Protein AF-A0A242K8Q7-F1 (afdb_monomer_lite)

Sequence (63 aa):
MLTAAQNHLVREAIREKAHNLGQIIQHESAKPLGDQNLKQLDSLTAEWHEYNKIYDELVRVGC

Organism: NCBI:txid1834193

Structure (mmCIF, N/CA/C/O backbone):
data_AF-A0A242K8Q7-F1
#
_entry.id   AF-A0A242K8Q7-F1
#
loop_
_atom_site.group_PDB
_atom_site.id
_atom_site.type_symbol
_atom_site.label_atom_id
_atom_site.label_alt_id
_atom_site.label_comp_id
_atom_site.label_asym_id
_atom_site.label_entity_id
_atom_site.label_seq_id
_atom_site.pdbx_PDB_ins_code
_atom_site.Cartn_x
_atom_site.Cartn_y
_atom_site.Cartn_z
_atom_site.occupancy
_atom_site.B_iso_or_equiv
_atom_site.auth_seq_id
_atom_site.auth_comp_id
_atom_site.auth_asym_id
_atom_site.auth_atom_id
_atom_site.pdbx_PDB_model_num
ATOM 1 N N . MET A 1 1 ? 13.628 9.083 -19.734 1.00 78.06 1 MET A N 1
ATOM 2 C CA . MET A 1 1 ? 13.550 7.639 -19.427 1.00 78.06 1 MET A CA 1
ATOM 3 C C . MET A 1 1 ? 14.415 7.367 -18.214 1.00 78.06 1 MET A C 1
ATOM 5 O O . MET A 1 1 ? 15.490 7.951 -18.135 1.00 78.06 1 MET A O 1
ATOM 9 N N . LEU A 1 2 ? 13.939 6.540 -17.286 1.00 82.56 2 LEU A N 1
ATOM 10 C CA . LEU A 1 2 ? 14.741 6.050 -16.166 1.00 82.56 2 LEU A CA 1
ATOM 11 C C . LEU A 1 2 ? 15.691 4.944 -16.648 1.00 82.56 2 LEU A C 1
ATOM 13 O O . LEU A 1 2 ? 15.390 4.238 -17.612 1.00 82.56 2 LEU A O 1
ATOM 17 N N . THR A 1 3 ? 16.839 4.793 -15.992 1.00 89.00 3 THR A N 1
ATOM 18 C CA . THR A 1 3 ? 17.720 3.632 -16.185 1.00 89.00 3 THR A CA 1
ATOM 19 C C . THR A 1 3 ? 17.131 2.402 -15.500 1.00 89.00 3 THR A C 1
ATOM 21 O O . THR A 1 3 ? 16.335 2.539 -14.576 1.00 89.00 3 THR A O 1
ATOM 24 N N . ALA A 1 4 ? 17.570 1.197 -15.878 1.00 88.06 4 ALA A N 1
ATOM 25 C CA . ALA A 1 4 ? 17.120 -0.046 -15.240 1.00 88.06 4 ALA A CA 1
ATOM 26 C C . ALA A 1 4 ? 17.291 -0.039 -13.705 1.00 88.06 4 ALA A C 1
ATOM 28 O O . ALA A 1 4 ? 16.417 -0.512 -12.985 1.00 88.06 4 ALA A O 1
ATOM 29 N N . ALA A 1 5 ? 18.379 0.553 -13.199 1.00 90.88 5 ALA A N 1
ATOM 30 C CA . ALA A 1 5 ? 18.613 0.692 -11.763 1.00 90.88 5 ALA A CA 1
ATOM 31 C C . ALA A 1 5 ? 17.618 1.658 -11.098 1.00 90.88 5 ALA A C 1
ATOM 33 O O . ALA A 1 5 ? 17.078 1.352 -10.040 1.00 90.88 5 ALA A O 1
ATOM 34 N N . GLN A 1 6 ? 17.334 2.804 -11.726 1.00 90.38 6 GLN A N 1
ATOM 35 C CA . GLN A 1 6 ? 16.337 3.755 -11.219 1.00 90.38 6 GLN A CA 1
ATOM 36 C C . GLN A 1 6 ? 14.932 3.144 -11.215 1.00 90.38 6 GLN A C 1
ATOM 38 O O . GLN A 1 6 ? 14.186 3.296 -10.256 1.00 90.38 6 GLN A O 1
ATOM 43 N N . ASN A 1 7 ? 14.608 2.405 -12.267 1.00 89.81 7 ASN A N 1
ATOM 44 C CA . ASN A 1 7 ? 13.374 1.649 -12.424 1.00 89.81 7 ASN A CA 1
ATOM 45 C C . ASN A 1 7 ? 13.188 0.590 -11.321 1.00 89.81 7 ASN A C 1
ATOM 47 O O . ASN A 1 7 ? 12.129 0.501 -10.701 1.00 89.81 7 ASN A O 1
ATOM 51 N N . HIS A 1 8 ? 14.247 -0.159 -11.007 1.00 91.12 8 HIS A N 1
ATOM 52 C CA . HIS A 1 8 ? 14.249 -1.100 -9.888 1.00 91.12 8 HIS A CA 1
ATOM 53 C C . HIS A 1 8 ? 14.032 -0.400 -8.536 1.00 91.12 8 HIS A C 1
ATOM 55 O O . HIS A 1 8 ? 13.193 -0.839 -7.755 1.00 91.12 8 HIS A O 1
ATOM 61 N N . LEU A 1 9 ? 14.722 0.718 -8.284 1.00 93.19 9 LEU A N 1
ATOM 62 C CA . LEU A 1 9 ? 14.555 1.493 -7.048 1.00 93.19 9 LEU A CA 1
ATOM 63 C C . LEU A 1 9 ? 13.128 2.028 -6.886 1.00 93.19 9 LEU A C 1
ATOM 65 O O . LEU A 1 9 ? 12.579 1.980 -5.790 1.00 93.19 9 LEU A O 1
ATOM 69 N N . VAL A 1 10 ? 12.513 2.508 -7.970 1.00 92.25 10 VAL A N 1
ATOM 70 C CA . VAL A 1 10 ? 11.120 2.977 -7.957 1.00 92.25 10 VAL A CA 1
ATOM 71 C C . VAL A 1 10 ? 10.165 1.832 -7.615 1.00 92.25 10 VAL A C 1
ATOM 73 O O . VAL A 1 10 ? 9.297 2.005 -6.759 1.00 92.25 10 VAL A O 1
ATOM 76 N N . ARG A 1 11 ? 10.347 0.652 -8.224 1.00 92.88 11 ARG A N 1
ATOM 77 C CA . ARG A 1 11 ?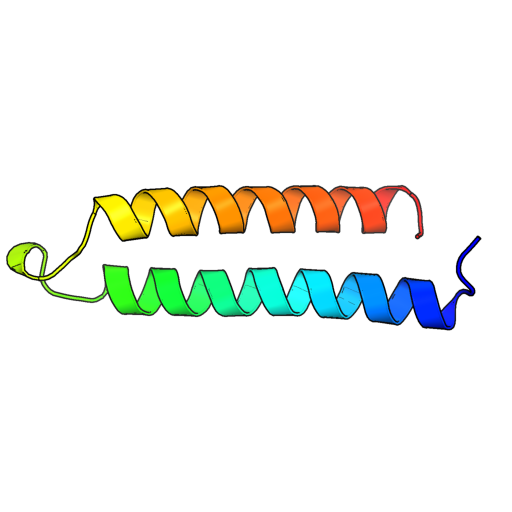 9.546 -0.539 -7.902 1.00 92.88 11 ARG A CA 1
ATOM 78 C C . ARG A 1 11 ? 9.667 -0.942 -6.439 1.00 92.88 11 ARG A C 1
ATOM 80 O O . ARG A 1 11 ? 8.644 -1.167 -5.797 1.00 92.88 11 ARG A O 1
ATOM 87 N N . GLU A 1 12 ? 10.885 -1.016 -5.910 1.00 95.00 12 GLU A N 1
ATOM 88 C CA . GLU A 1 12 ? 11.095 -1.392 -4.509 1.00 95.00 12 GLU A CA 1
ATOM 89 C C . GLU A 1 12 ? 10.530 -0.340 -3.547 1.00 95.00 12 GLU A C 1
ATOM 91 O O . GLU A 1 12 ? 9.857 -0.708 -2.592 1.00 95.00 12 GLU A O 1
ATOM 96 N N . ALA A 1 13 ? 10.679 0.956 -3.836 1.00 95.81 13 ALA A N 1
ATOM 97 C CA . ALA A 1 13 ? 10.101 2.016 -3.007 1.00 95.81 13 ALA A CA 1
ATOM 98 C C . ALA A 1 13 ? 8.562 1.948 -2.951 1.00 95.81 13 ALA A C 1
ATOM 100 O O . ALA A 1 13 ? 7.960 2.107 -1.888 1.00 95.81 13 ALA A O 1
ATOM 101 N N . ILE A 1 14 ? 7.910 1.681 -4.086 1.00 95.69 14 ILE A N 1
ATOM 102 C CA . ILE A 1 14 ? 6.448 1.531 -4.164 1.00 95.69 14 ILE A CA 1
ATOM 103 C C . ILE A 1 14 ? 5.991 0.276 -3.418 1.00 95.69 14 ILE A C 1
ATOM 105 O O . ILE A 1 14 ? 5.020 0.328 -2.661 1.00 95.69 14 ILE A O 1
ATOM 109 N N . ARG A 1 15 ? 6.722 -0.833 -3.573 1.00 95.69 15 ARG A N 1
ATOM 110 C CA . ARG A 1 15 ? 6.475 -2.075 -2.835 1.00 95.69 15 ARG A CA 1
ATOM 111 C C . ARG A 1 15 ? 6.608 -1.875 -1.328 1.00 95.69 15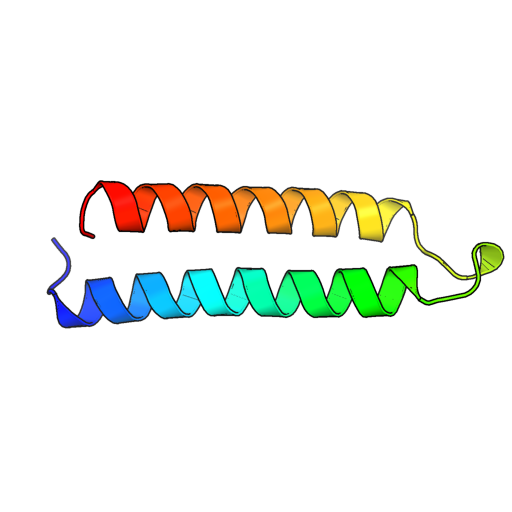 ARG A C 1
ATOM 113 O O . ARG A 1 15 ? 5.750 -2.325 -0.573 1.00 95.69 15 ARG A O 1
ATOM 120 N N . GLU A 1 16 ? 7.664 -1.199 -0.890 1.00 97.44 16 GLU A N 1
ATOM 121 C CA . GLU A 1 16 ? 7.924 -0.908 0.519 1.00 97.44 16 GLU A CA 1
ATOM 122 C C . GLU A 1 16 ? 6.828 -0.015 1.107 1.00 97.44 16 GLU A C 1
ATOM 124 O O . GLU A 1 16 ? 6.303 -0.298 2.183 1.00 97.44 16 GLU A O 1
ATOM 129 N N . LYS A 1 17 ? 6.397 1.016 0.373 1.00 96.94 17 LYS A N 1
ATOM 130 C CA . LYS A 1 17 ? 5.279 1.873 0.782 1.00 96.94 17 LYS A CA 1
ATOM 131 C C . LYS A 1 17 ? 3.980 1.077 0.948 1.00 96.94 17 LYS A C 1
ATOM 133 O O . LYS A 1 17 ? 3.317 1.232 1.975 1.00 96.94 17 LYS A O 1
ATOM 138 N N . ALA A 1 18 ? 3.636 0.204 -0.003 1.00 96.88 18 ALA A N 1
ATOM 139 C CA . ALA A 1 18 ? 2.478 -0.686 0.119 1.00 96.88 18 ALA A CA 1
ATOM 140 C C . ALA A 1 18 ? 2.618 -1.635 1.324 1.00 96.88 18 ALA A C 1
ATOM 142 O O . ALA A 1 18 ? 1.668 -1.833 2.079 1.00 96.88 18 ALA A O 1
ATOM 143 N N . HIS A 1 19 ? 3.808 -2.187 1.558 1.00 97.38 19 HIS A N 1
ATOM 144 C CA . HIS A 1 19 ? 4.060 -3.043 2.714 1.00 97.38 19 HIS A CA 1
ATOM 145 C C . HIS A 1 19 ? 3.855 -2.299 4.044 1.00 97.38 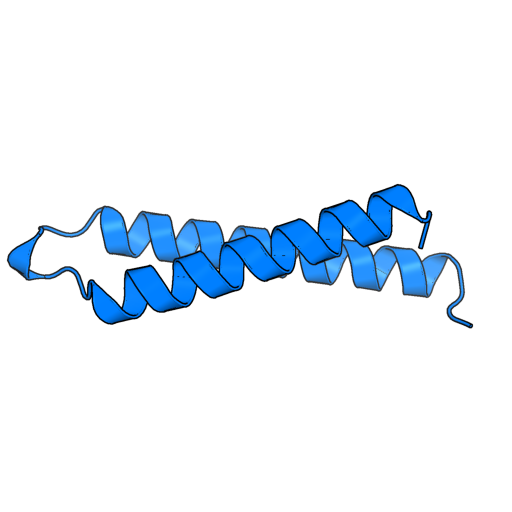19 HIS A C 1
ATOM 147 O O . HIS A 1 19 ? 3.120 -2.777 4.908 1.00 97.38 19 HIS A O 1
ATOM 153 N N . ASN A 1 20 ? 4.430 -1.102 4.179 1.00 97.50 20 ASN A N 1
ATOM 154 C CA . ASN A 1 20 ? 4.318 -0.270 5.377 1.00 97.50 20 ASN A CA 1
ATOM 155 C C . ASN A 1 20 ? 2.865 0.133 5.656 1.00 97.50 20 ASN A C 1
ATOM 157 O O . ASN A 1 20 ? 2.408 0.045 6.794 1.00 97.50 20 ASN A O 1
ATOM 161 N N . LEU A 1 21 ? 2.108 0.514 4.622 1.00 97.38 21 LEU A N 1
ATOM 162 C CA . LEU A 1 21 ? 0.674 0.787 4.756 1.00 97.38 21 LEU A CA 1
ATOM 163 C C . LEU A 1 21 ? -0.091 -0.447 5.255 1.00 97.38 21 LEU A C 1
ATOM 165 O O . LEU A 1 21 ? -0.903 -0.324 6.169 1.00 97.38 21 LEU A O 1
ATOM 169 N N . GLY A 1 22 ? 0.216 -1.637 4.730 1.00 97.19 22 GLY A N 1
ATOM 170 C CA . GLY A 1 22 ? -0.380 -2.893 5.191 1.00 97.19 22 GLY A CA 1
ATOM 171 C C . GLY A 1 22 ? -0.115 -3.171 6.675 1.00 97.19 22 GLY A C 1
ATOM 172 O O . GLY A 1 22 ? -1.031 -3.556 7.400 1.00 97.19 22 GLY A O 1
ATOM 173 N N . GLN A 1 23 ? 1.106 -2.910 7.153 1.00 97.62 23 GLN A N 1
ATOM 174 C CA . GLN A 1 23 ? 1.445 -3.046 8.575 1.00 97.62 23 GLN A CA 1
ATOM 175 C C . GLN A 1 23 ? 0.671 -2.057 9.456 1.00 97.62 23 GLN A C 1
ATOM 177 O O . GLN A 1 23 ? 0.188 -2.435 10.523 1.00 97.62 23 GLN A O 1
ATOM 182 N N . ILE A 1 24 ? 0.520 -0.803 9.015 1.00 96.06 24 ILE A N 1
ATOM 183 C CA . ILE A 1 24 ? -0.242 0.214 9.754 1.00 96.06 24 ILE A CA 1
ATOM 184 C C . ILE A 1 24 ? -1.721 -0.179 9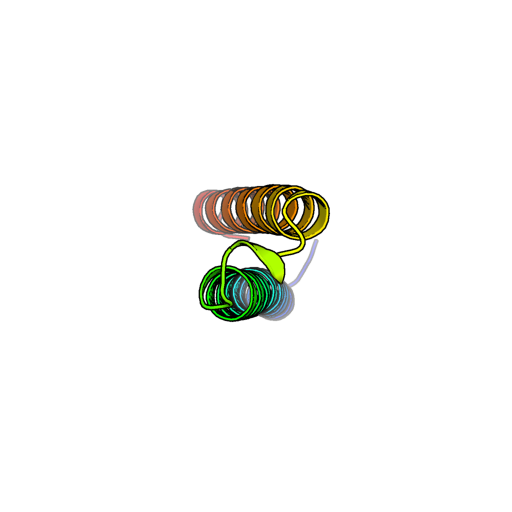.826 1.00 96.06 24 ILE A C 1
ATOM 186 O O . ILE A 1 24 ? -2.306 -0.121 10.906 1.00 96.06 24 ILE A O 1
ATOM 190 N N . ILE A 1 25 ? -2.310 -0.620 8.708 1.00 96.62 25 ILE A N 1
ATOM 191 C CA . ILE A 1 25 ? -3.694 -1.112 8.666 1.00 96.62 25 ILE A CA 1
ATOM 192 C C . ILE A 1 25 ? -3.858 -2.274 9.642 1.00 96.62 25 ILE A C 1
ATOM 194 O O . ILE A 1 25 ? -4.748 -2.237 10.482 1.00 96.62 25 ILE A O 1
ATOM 198 N N . GLN A 1 26 ? -2.966 -3.269 9.598 1.00 95.81 26 GLN A N 1
ATOM 199 C CA . GLN A 1 26 ? -3.021 -4.415 10.504 1.00 95.81 26 GLN A CA 1
ATOM 200 C C . GLN A 1 26 ? -2.935 -3.991 11.975 1.00 95.81 26 GLN A C 1
ATOM 202 O O . GLN A 1 26 ? -3.693 -4.495 12.803 1.00 95.81 26 GLN A O 1
ATOM 207 N N . HIS A 1 27 ? -2.028 -3.069 12.305 1.00 94.81 27 HIS A N 1
ATOM 208 C CA . HIS A 1 27 ? -1.871 -2.560 13.664 1.00 94.81 27 HIS A CA 1
ATOM 209 C C . HIS A 1 27 ? -3.124 -1.819 14.147 1.00 94.81 27 HIS A C 1
ATOM 211 O O . HIS A 1 27 ? -3.574 -2.037 15.270 1.00 94.81 27 HIS A O 1
ATOM 217 N N . GLU A 1 28 ? -3.709 -0.970 13.303 1.00 92.94 28 GLU A N 1
ATOM 218 C CA . GLU A 1 28 ? -4.924 -0.222 13.627 1.00 92.94 28 GLU A CA 1
ATOM 219 C C . GLU A 1 28 ? -6.144 -1.151 13.735 1.00 92.94 28 GLU A C 1
ATOM 221 O O . GLU A 1 28 ? -6.898 -1.059 14.698 1.00 92.94 28 GLU A O 1
ATOM 226 N N . SER A 1 29 ? -6.303 -2.114 12.821 1.00 91.75 29 SER A N 1
ATOM 227 C CA . SER A 1 29 ? -7.383 -3.111 12.853 1.00 91.75 29 SER A CA 1
ATOM 228 C C . SER A 1 29 ? -7.276 -4.099 14.018 1.00 91.75 29 SER A C 1
ATOM 230 O O . SER A 1 29 ? -8.275 -4.711 14.390 1.00 91.75 29 SER A O 1
ATOM 232 N N . ALA A 1 30 ? -6.087 -4.271 14.602 1.00 94.81 30 ALA A N 1
ATOM 233 C CA . ALA A 1 30 ? -5.888 -5.109 15.782 1.00 94.81 30 ALA A CA 1
ATOM 234 C C . ALA A 1 30 ? -6.351 -4.436 17.088 1.00 94.81 30 ALA A C 1
ATOM 236 O O . ALA A 1 30 ? -6.453 -5.108 18.117 1.00 94.81 30 ALA A O 1
ATOM 237 N N . LYS A 1 31 ? -6.629 -3.126 17.072 1.00 94.00 31 LYS A N 1
ATOM 238 C CA . LYS A 1 31 ? -7.164 -2.413 18.238 1.00 94.00 31 LYS A CA 1
ATOM 239 C C . LYS A 1 31 ? -8.605 -2.848 18.537 1.00 94.00 31 LYS A C 1
ATOM 241 O O . LYS A 1 31 ? -9.323 -3.260 17.621 1.00 94.00 31 LYS A O 1
ATOM 246 N N . PRO A 1 32 ? -9.075 -2.728 19.791 1.00 95.00 32 PRO A N 1
ATOM 247 C CA . PRO A 1 32 ? -10.490 -2.892 20.116 1.00 95.00 32 PRO A CA 1
ATOM 248 C C . PRO A 1 32 ? -11.369 -1.969 19.261 1.00 95.00 32 PRO A C 1
ATOM 250 O O . PRO A 1 32 ? -10.992 -0.830 19.015 1.00 95.00 32 PRO A O 1
ATOM 253 N N . LEU A 1 33 ? -12.561 -2.423 18.853 1.00 88.69 33 LEU A N 1
ATOM 254 C CA . LEU A 1 33 ? -13.450 -1.671 17.944 1.00 88.69 33 LEU A CA 1
ATOM 255 C C . LEU A 1 33 ? -13.741 -0.230 18.400 1.00 88.69 33 LEU A C 1
ATOM 257 O O . LEU A 1 33 ? -13.873 0.652 17.561 1.00 88.69 33 LEU A O 1
ATOM 261 N N . GLY A 1 34 ? -13.832 0.012 19.713 1.00 92.62 34 GLY A N 1
ATOM 262 C CA . GLY A 1 34 ? -14.062 1.351 20.270 1.00 92.62 34 GLY A CA 1
ATOM 263 C C . GLY A 1 34 ? -12.880 2.315 20.112 1.00 92.62 34 GLY A C 1
ATOM 264 O O . GLY A 1 34 ? -13.085 3.524 20.130 1.00 92.62 34 GLY A O 1
ATOM 265 N N . ASP A 1 35 ? -11.676 1.779 19.910 1.00 93.19 35 ASP A N 1
ATOM 266 C CA . ASP A 1 35 ? -10.426 2.531 19.773 1.00 93.19 35 ASP A CA 1
ATOM 267 C C . ASP A 1 35 ? -9.946 2.605 18.315 1.00 93.19 35 ASP A C 1
ATOM 269 O O . ASP A 1 35 ? -8.960 3.285 18.020 1.00 93.19 35 ASP A O 1
ATOM 273 N N . GLN A 1 36 ? -10.617 1.894 17.400 1.00 91.69 36 GLN A N 1
ATOM 274 C CA . GLN A 1 36 ? -10.295 1.918 15.978 1.00 91.69 36 GLN A CA 1
ATOM 275 C C . GLN A 1 36 ? -10.735 3.233 15.348 1.00 91.69 36 GLN A C 1
ATOM 277 O O . GLN A 1 36 ? -11.906 3.620 15.396 1.00 91.69 36 GLN A O 1
ATOM 282 N N . ASN A 1 37 ? -9.817 3.881 14.640 1.00 92.56 37 ASN A N 1
ATOM 283 C CA . ASN A 1 37 ? -10.169 4.998 13.782 1.00 92.56 37 ASN A CA 1
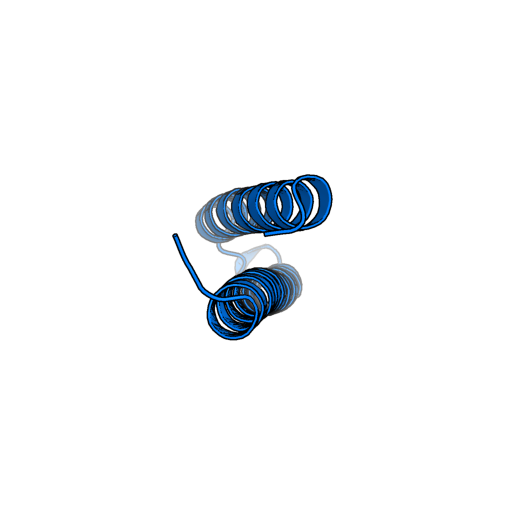ATOM 284 C C . ASN A 1 37 ? -10.601 4.495 12.395 1.00 92.56 37 ASN A C 1
ATOM 286 O O . ASN A 1 37 ? -9.800 4.444 11.462 1.00 92.56 37 ASN A O 1
ATOM 290 N N . LEU A 1 38 ? -11.884 4.144 12.247 1.00 92.25 38 LEU A N 1
ATOM 291 C CA . LEU A 1 38 ? -12.433 3.586 11.000 1.00 92.25 38 LEU A CA 1
ATOM 292 C C . LEU A 1 38 ? -12.205 4.495 9.782 1.00 92.25 38 LEU A C 1
ATOM 294 O O . LEU A 1 38 ? -11.831 4.021 8.717 1.00 92.25 38 LEU A O 1
ATOM 298 N N . LYS A 1 39 ? -12.331 5.818 9.948 1.00 93.69 39 LYS A N 1
ATOM 299 C CA . LYS A 1 39 ? -12.076 6.775 8.859 1.00 93.69 39 LYS A CA 1
ATOM 300 C C . LYS A 1 39 ? -10.615 6.744 8.403 1.00 93.69 39 LYS A C 1
ATOM 302 O O . LYS A 1 39 ? -10.326 6.889 7.217 1.00 93.69 39 LYS A O 1
ATOM 307 N N . GLN A 1 40 ? -9.690 6.587 9.347 1.00 93.12 40 GLN A N 1
ATOM 308 C CA . GLN A 1 40 ? -8.275 6.437 9.033 1.00 93.12 40 GLN A CA 1
ATOM 309 C C . GLN A 1 40 ? -7.996 5.081 8.381 1.00 93.12 40 GLN A C 1
ATOM 311 O O . GLN A 1 40 ? -7.262 5.047 7.399 1.00 93.12 40 GLN A O 1
ATOM 316 N N . LEU A 1 41 ? -8.603 3.994 8.865 1.00 94.62 41 LEU A N 1
ATOM 317 C CA . LEU A 1 41 ? -8.506 2.671 8.242 1.00 94.62 41 LEU A CA 1
ATOM 318 C C . LEU A 1 41 ? -8.986 2.684 6.791 1.00 94.62 41 LEU A C 1
ATOM 320 O O . LEU A 1 41 ? -8.272 2.183 5.927 1.00 94.62 41 LEU A O 1
ATOM 324 N N . ASP A 1 42 ? -10.129 3.307 6.504 1.00 95.62 42 ASP A N 1
ATOM 325 C CA . ASP A 1 42 ? -10.655 3.427 5.141 1.00 95.62 42 ASP A CA 1
ATOM 326 C C . ASP A 1 42 ? -9.681 4.192 4.236 1.00 95.62 42 ASP A C 1
ATOM 328 O O . ASP A 1 42 ? -9.352 3.741 3.137 1.00 95.62 42 ASP A O 1
ATOM 332 N N . SER A 1 43 ? -9.160 5.326 4.719 1.00 96.75 43 SER A N 1
ATOM 333 C CA . SER A 1 43 ? -8.187 6.134 3.975 1.00 96.75 43 SER A CA 1
ATOM 334 C C . SER A 1 43 ? -6.886 5.374 3.711 1.00 96.75 43 SER A C 1
ATOM 336 O O . SER A 1 43 ? -6.374 5.410 2.594 1.00 96.75 43 SER A O 1
ATOM 338 N N . LEU A 1 44 ? -6.349 4.684 4.721 1.00 96.31 44 LEU A N 1
ATOM 339 C CA . LEU A 1 44 ? -5.124 3.895 4.593 1.00 96.31 44 LEU A CA 1
ATOM 340 C C . LEU A 1 44 ? -5.325 2.706 3.654 1.00 96.31 44 LEU A C 1
ATOM 342 O O . LEU A 1 44 ? -4.445 2.409 2.853 1.00 96.31 44 LEU A O 1
ATOM 346 N N . THR A 1 45 ? -6.482 2.047 3.725 1.00 96.31 45 THR A N 1
ATOM 347 C CA . THR A 1 45 ? -6.826 0.909 2.864 1.00 96.31 45 THR A CA 1
ATOM 348 C C . THR A 1 45 ? -6.955 1.344 1.406 1.00 96.31 45 THR A C 1
ATOM 350 O O . THR A 1 45 ? -6.441 0.665 0.517 1.00 96.31 45 THR A O 1
ATOM 353 N N . ALA A 1 46 ? -7.567 2.502 1.143 1.00 97.50 46 ALA A N 1
ATOM 354 C CA . ALA A 1 46 ? -7.631 3.076 -0.198 1.00 97.50 46 ALA A CA 1
ATOM 355 C C . ALA A 1 46 ? -6.231 3.396 -0.755 1.00 97.50 46 ALA A C 1
ATOM 357 O O . ALA A 1 46 ? -5.915 2.983 -1.872 1.00 97.50 46 ALA A O 1
ATOM 358 N N . GLU A 1 47 ? -5.374 4.055 0.036 1.00 97.31 47 GLU A N 1
ATOM 359 C CA . GLU A 1 47 ? -3.985 4.345 -0.355 1.00 97.31 47 GLU A CA 1
ATOM 360 C C . GLU A 1 47 ? -3.207 3.040 -0.605 1.00 97.31 47 GLU A C 1
ATOM 362 O O . GLU A 1 47 ? -2.531 2.895 -1.623 1.00 97.31 47 GLU A O 1
ATOM 367 N N . TRP A 1 48 ? -3.352 2.042 0.271 1.00 98.06 48 TRP A N 1
ATOM 368 C CA . TRP A 1 48 ? -2.729 0.727 0.115 1.00 98.06 48 TRP A CA 1
ATOM 369 C C . TRP A 1 48 ? -3.119 0.052 -1.205 1.00 98.06 48 TRP A C 1
ATOM 371 O O . TRP A 1 48 ? -2.250 -0.445 -1.926 1.00 98.06 48 TRP A O 1
ATOM 381 N N . HIS A 1 49 ? -4.404 0.059 -1.564 1.00 97.75 49 HIS A N 1
ATOM 382 C CA . HIS A 1 49 ? -4.867 -0.485 -2.842 1.00 97.75 49 HIS A CA 1
ATOM 383 C C . HIS A 1 49 ? -4.291 0.264 -4.046 1.00 97.75 49 HIS A C 1
ATOM 385 O O . HIS A 1 49 ? -3.928 -0.369 -5.039 1.00 97.75 49 HIS A O 1
ATOM 391 N N . GLU A 1 50 ? -4.178 1.589 -3.968 1.00 97.62 50 GLU A N 1
ATOM 392 C CA . GLU A 1 50 ? -3.608 2.397 -5.044 1.00 97.62 50 GLU A CA 1
ATOM 393 C C . GLU A 1 50 ? -2.133 2.053 -5.288 1.00 97.62 50 GLU A C 1
ATOM 395 O O . GLU A 1 50 ? -1.753 1.778 -6.427 1.00 97.62 50 GLU A O 1
ATOM 400 N N . TYR A 1 51 ? -1.315 1.963 -4.234 1.00 96.25 51 TYR A N 1
ATOM 401 C CA . TYR A 1 51 ? 0.097 1.586 -4.376 1.00 96.25 51 TYR A CA 1
ATOM 402 C C . TYR A 1 51 ? 0.280 0.163 -4.912 1.00 96.25 51 TYR A C 1
ATOM 404 O O . TYR A 1 51 ? 1.160 -0.049 -5.746 1.00 96.25 51 TYR A O 1
ATOM 412 N N . ASN A 1 52 ? -0.556 -0.800 -4.505 1.00 96.44 52 ASN A N 1
ATOM 413 C CA . ASN A 1 52 ? -0.511 -2.148 -5.086 1.00 96.44 52 ASN A CA 1
ATOM 414 C C . ASN A 1 52 ? -0.870 -2.133 -6.576 1.00 96.44 52 ASN A C 1
ATOM 416 O O . ASN A 1 52 ? -0.177 -2.752 -7.376 1.00 96.44 52 ASN A O 1
ATOM 420 N N . LYS A 1 53 ? -1.882 -1.356 -6.979 1.00 96.75 53 LYS A N 1
ATOM 421 C CA . LYS A 1 53 ? -2.241 -1.201 -8.396 1.00 96.75 53 LYS A CA 1
ATOM 422 C C . LYS A 1 53 ? -1.103 -0.582 -9.213 1.00 96.75 53 LYS A C 1
ATOM 424 O O . LYS A 1 53 ? -0.849 -1.015 -10.334 1.00 96.75 53 LYS A O 1
ATOM 429 N N . ILE A 1 54 ? -0.422 0.428 -8.667 1.00 94.62 54 ILE A N 1
ATOM 430 C CA . ILE A 1 54 ? 0.750 1.038 -9.309 1.00 94.62 54 ILE A CA 1
ATOM 431 C C . ILE A 1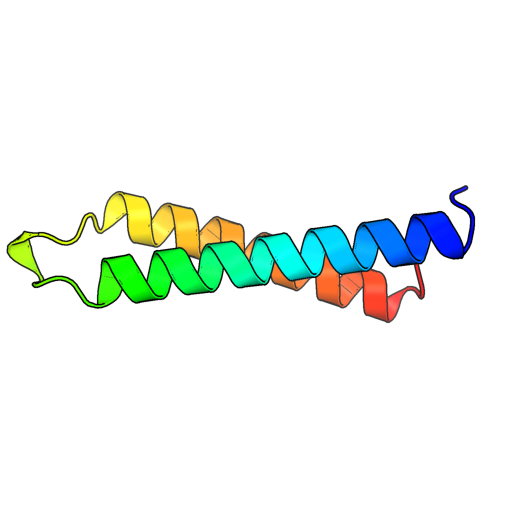 54 ? 1.883 0.012 -9.419 1.00 94.62 54 ILE A C 1
ATOM 433 O O . ILE A 1 54 ? 2.510 -0.089 -10.471 1.00 94.62 54 ILE A O 1
ATOM 437 N N . TYR A 1 55 ? 2.138 -0.759 -8.360 1.00 94.06 55 TYR A N 1
ATOM 438 C CA . TYR A 1 55 ? 3.160 -1.802 -8.366 1.00 94.06 55 TYR A CA 1
ATOM 439 C C . TYR A 1 55 ? 2.889 -2.866 -9.434 1.00 94.06 55 TYR A C 1
ATOM 441 O O . TYR A 1 55 ? 3.776 -3.165 -10.234 1.00 94.06 55 TYR A O 1
ATOM 449 N N . ASP A 1 56 ? 1.660 -3.381 -9.495 1.00 93.50 56 ASP A N 1
ATOM 450 C CA . ASP A 1 56 ? 1.244 -4.371 -10.491 1.00 93.50 56 ASP A CA 1
ATOM 451 C C . ASP A 1 56 ? 1.429 -3.840 -11.917 1.00 93.50 56 ASP A C 1
ATOM 453 O O . ASP A 1 56 ? 1.928 -4.549 -12.794 1.00 93.50 56 ASP A O 1
ATOM 457 N N . GLU A 1 57 ? 1.093 -2.568 -12.146 1.00 93.38 57 GLU A N 1
ATOM 458 C CA . GLU A 1 57 ? 1.292 -1.924 -13.441 1.00 93.38 57 GLU A CA 1
ATOM 459 C C . GLU A 1 57 ? 2.779 -1.790 -13.791 1.00 93.38 57 GLU A C 1
ATOM 461 O O . GLU A 1 57 ? 3.161 -2.109 -14.917 1.00 93.38 57 GLU A O 1
ATOM 466 N N . LEU A 1 58 ? 3.636 -1.397 -12.841 1.00 88.94 58 LEU A N 1
ATOM 467 C CA . LEU A 1 58 ? 5.089 -1.320 -13.048 1.00 88.94 58 LEU A CA 1
ATOM 468 C C . LEU A 1 58 ? 5.692 -2.681 -13.405 1.00 88.94 58 LEU A C 1
ATOM 470 O O . LEU A 1 58 ? 6.469 -2.790 -14.358 1.00 88.94 58 LEU A O 1
ATOM 474 N N . VAL A 1 59 ? 5.287 -3.733 -12.690 1.00 88.12 59 VAL A N 1
ATOM 475 C CA . VAL A 1 59 ? 5.700 -5.110 -12.985 1.00 88.12 59 VAL A CA 1
ATOM 476 C C . VAL A 1 59 ? 5.240 -5.524 -14.385 1.00 88.12 59 VAL A C 1
ATOM 478 O O . VAL A 1 59 ? 6.033 -6.095 -15.136 1.00 88.12 59 VAL A O 1
ATOM 481 N N . ARG A 1 60 ? 4.000 -5.194 -14.771 1.00 88.88 60 ARG A N 1
ATOM 482 C CA . ARG A 1 60 ? 3.428 -5.520 -16.088 1.00 88.88 60 ARG A CA 1
ATOM 483 C C . ARG A 1 60 ? 4.182 -4.863 -17.243 1.00 88.88 60 ARG A C 1
ATOM 485 O O . ARG A 1 60 ? 4.401 -5.512 -18.264 1.00 88.88 60 ARG A O 1
ATOM 492 N N . VAL A 1 61 ? 4.555 -3.590 -17.110 1.00 82.94 61 VAL A N 1
ATOM 493 C CA . VAL A 1 61 ? 5.241 -2.839 -18.181 1.00 82.94 61 VAL A CA 1
ATOM 494 C C . VAL A 1 61 ? 6.761 -3.034 -18.184 1.00 82.94 61 VAL A C 1
ATOM 496 O O . VAL A 1 61 ? 7.434 -2.556 -19.095 1.00 82.94 61 VAL A O 1
ATOM 499 N N . GLY A 1 62 ? 7.313 -3.744 -17.194 1.00 68.00 62 GLY A N 1
ATOM 500 C CA . GLY A 1 62 ? 8.753 -3.977 -17.069 1.00 68.00 62 GLY A CA 1
ATOM 501 C C . GLY A 1 62 ? 9.557 -2.730 -16.686 1.00 68.00 62 GLY A C 1
ATOM 502 O O . GLY A 1 62 ? 10.780 -2.726 -16.858 1.00 68.00 62 GLY A O 1
ATOM 503 N N . CYS A 1 63 ? 8.885 -1.690 -16.178 1.00 61.31 63 CYS A N 1
ATOM 504 C CA . CYS A 1 63 ? 9.521 -0.507 -15.605 1.00 61.31 63 CYS A CA 1
ATOM 505 C C . CYS A 1 63 ? 10.006 -0.843 -14.201 1.00 61.31 63 CYS A C 1
ATOM 507 O O . CYS A 1 63 ? 9.171 -1.110 -13.321 1.00 61.31 63 CYS A O 1
#

Radius of gyration: 14.59 Å; chains: 1; bounding box: 33×13×40 Å

Foldseek 3Di:
DDDLVRLVVVLVVLVVLLVVLVVVLVVLVPDDPVRRPVVVNVVSVVVSVVSVVVNVVSVVVVD

pLDDT: mean 92.69, std 6.44, range [61.31, 98.06]

Secondary structure (DSSP, 8-state):
---HHHHHHHHHHHHHHHHHHHHHHHHHHTS-TTT--HHHHHHHHHHHHHHHHHHHHHHHHT-